Protein AF-A0A0K8W6S4-F1 (afdb_monomer)

InterPro domains:
  IPR005312 Domain of unknown function DUF1759 [PF03564] (1-95)

Nearest PDB structures (foldseek):
  7r24-assembly1_A  TM=4.259E-01  e=5.970E+00  Rattus norvegicus

Structure (mmCIF, N/CA/C/O backbone):
data_AF-A0A0K8W6S4-F1
#
_entry.id   AF-A0A0K8W6S4-F1
#
loop_
_atom_site.group_PDB
_atom_site.id
_atom_site.type_symbol
_atom_site.label_atom_id
_atom_site.label_alt_id
_atom_site.label_comp_id
_atom_site.label_asym_id
_atom_site.label_entity_id
_atom_site.label_seq_id
_atom_site.pdbx_PDB_ins_code
_atom_site.Cartn_x
_atom_site.Cartn_y
_atom_site.Cartn_z
_atom_site.occupancy
_atom_site.B_iso_or_equiv
_atom_site.auth_seq_id
_atom_site.auth_comp_id
_atom_site.auth_asym_id
_atom_site.auth_atom_id
_atom_site.pdbx_PDB_model_num
ATOM 1 N N . TRP A 1 1 ? -5.076 1.179 5.958 1.00 79.12 1 TRP A N 1
ATOM 2 C CA . TRP A 1 1 ? -4.553 1.576 4.635 1.00 79.12 1 TRP A CA 1
ATOM 3 C C . TRP A 1 1 ? -3.886 2.953 4.664 1.00 79.12 1 TRP A C 1
ATOM 5 O O . TRP A 1 1 ? -2.697 2.972 4.366 1.00 79.12 1 TRP A O 1
ATOM 15 N N . PRO A 1 2 ? -4.542 4.052 5.105 1.00 79.50 2 PRO A N 1
ATOM 16 C CA . PRO A 1 2 ? -3.945 5.397 5.079 1.00 79.50 2 PRO A CA 1
ATOM 17 C C . PRO A 1 2 ? -2.587 5.467 5.789 1.00 79.50 2 PRO A C 1
ATOM 19 O O . PRO A 1 2 ? -1.589 5.815 5.177 1.00 79.50 2 PRO A O 1
ATOM 22 N N . SER A 1 3 ? -2.501 4.955 7.022 1.00 80.88 3 SER A N 1
ATOM 23 C CA . SER A 1 3 ? -1.248 4.945 7.792 1.00 80.88 3 SER A CA 1
ATOM 24 C C . SER A 1 3 ? -0.120 4.142 7.132 1.00 80.88 3 SER A C 1
ATOM 26 O O . SER A 1 3 ? 1.040 4.526 7.220 1.00 80.88 3 SER A O 1
ATOM 28 N N . PHE A 1 4 ? -0.437 3.030 6.455 1.00 84.69 4 PHE A N 1
ATOM 29 C CA . PHE A 1 4 ? 0.564 2.252 5.716 1.00 84.69 4 PHE A CA 1
ATOM 30 C C . PHE A 1 4 ? 1.049 3.022 4.488 1.00 84.69 4 PHE A C 1
ATOM 32 O O . PHE A 1 4 ? 2.253 3.105 4.264 1.00 84.69 4 PHE A O 1
ATOM 39 N N . ARG A 1 5 ? 0.116 3.597 3.720 1.00 86.31 5 ARG A N 1
ATOM 40 C CA . ARG A 1 5 ? 0.410 4.399 2.531 1.00 86.31 5 ARG A CA 1
ATOM 41 C C . ARG A 1 5 ? 1.323 5.567 2.885 1.00 86.31 5 ARG A C 1
ATOM 43 O O . ARG A 1 5 ? 2.359 5.733 2.248 1.00 86.31 5 ARG A O 1
ATOM 50 N N . ASP A 1 6 ? 0.974 6.321 3.918 1.00 85.69 6 ASP A N 1
ATOM 51 C CA . ASP A 1 6 ? 1.706 7.521 4.317 1.00 85.69 6 ASP A CA 1
ATOM 52 C C . ASP A 1 6 ? 3.107 7.157 4.839 1.00 85.69 6 ASP A C 1
ATOM 54 O O . ASP A 1 6 ? 4.103 7.733 4.401 1.00 85.69 6 ASP A O 1
ATOM 58 N N . MET A 1 7 ? 3.215 6.115 5.675 1.00 88.19 7 MET A N 1
ATOM 59 C CA . MET A 1 7 ? 4.503 5.629 6.182 1.00 88.19 7 MET A CA 1
ATOM 60 C C . MET A 1 7 ? 5.402 5.091 5.060 1.00 88.19 7 MET A C 1
ATOM 62 O O . MET A 1 7 ? 6.593 5.393 5.005 1.00 88.19 7 MET A O 1
ATOM 66 N N . PHE A 1 8 ? 4.841 4.303 4.141 1.00 89.38 8 PHE A N 1
ATOM 67 C CA . PHE A 1 8 ? 5.593 3.742 3.021 1.00 89.38 8 PHE A CA 1
ATOM 68 C C . PHE A 1 8 ? 6.038 4.838 2.045 1.00 89.38 8 PHE A C 1
ATOM 70 O O . PHE A 1 8 ? 7.157 4.796 1.531 1.00 89.38 8 PHE A O 1
ATOM 77 N N . THR A 1 9 ? 5.199 5.857 1.844 1.00 87.50 9 THR A N 1
ATOM 78 C CA . THR A 1 9 ? 5.533 7.025 1.024 1.00 87.50 9 THR A CA 1
ATOM 79 C C . THR A 1 9 ? 6.708 7.793 1.623 1.00 87.50 9 THR A C 1
ATOM 81 O O . THR A 1 9 ? 7.689 8.054 0.928 1.00 87.50 9 THR A O 1
ATOM 84 N N . ALA A 1 10 ? 6.656 8.078 2.925 1.00 87.75 10 ALA A N 1
ATOM 85 C CA . ALA A 1 10 ? 7.714 8.794 3.627 1.00 87.75 10 ALA A CA 1
ATOM 86 C C . ALA A 1 10 ? 9.044 8.018 3.655 1.00 87.75 10 ALA A C 1
ATOM 88 O O . ALA A 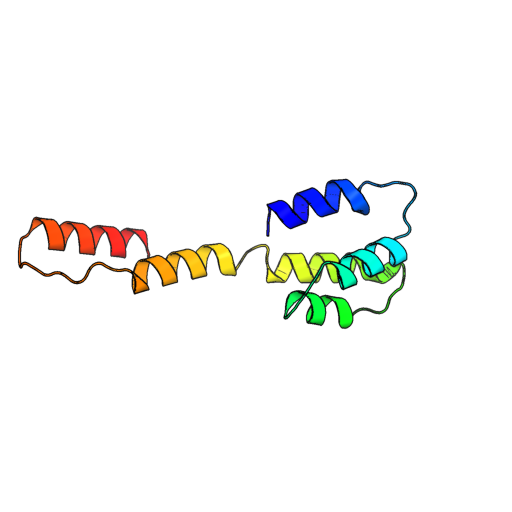1 10 ? 10.099 8.609 3.444 1.00 87.75 10 ALA A O 1
ATOM 89 N N . MET A 1 11 ? 9.004 6.700 3.889 1.00 86.31 11 MET A N 1
ATOM 90 C CA . MET A 1 11 ? 10.216 5.882 4.034 1.00 86.31 11 MET A CA 1
ATOM 91 C C . MET A 1 11 ? 10.846 5.442 2.711 1.00 86.31 11 MET A C 1
ATOM 93 O O . MET A 1 11 ? 12.068 5.352 2.630 1.00 86.31 11 MET A O 1
ATOM 97 N N . TYR A 1 12 ? 10.037 5.105 1.704 1.00 87.19 12 TYR A N 1
ATOM 98 C CA . TYR A 1 12 ? 10.519 4.437 0.491 1.00 87.19 12 TYR A CA 1
ATOM 99 C C . TYR A 1 12 ? 10.278 5.260 -0.773 1.00 87.19 12 TYR A C 1
ATOM 101 O O . TYR A 1 12 ? 11.172 5.338 -1.612 1.00 87.19 12 TYR A O 1
ATOM 109 N N . ILE A 1 13 ? 9.107 5.890 -0.931 1.00 84.50 13 ILE A N 1
ATOM 110 C CA . ILE A 1 13 ? 8.776 6.635 -2.164 1.00 84.50 13 ILE A CA 1
ATOM 111 C C . ILE A 1 13 ? 9.590 7.921 -2.258 1.00 84.50 13 ILE A C 1
ATOM 113 O O . ILE A 1 13 ? 10.242 8.141 -3.279 1.00 84.50 13 ILE A O 1
ATOM 117 N N . ASN A 1 14 ? 9.617 8.698 -1.175 1.00 86.62 14 ASN A N 1
ATOM 118 C CA . ASN A 1 14 ? 10.336 9.970 -1.087 1.00 86.62 14 ASN A CA 1
ATOM 119 C C . ASN A 1 14 ? 11.849 9.798 -0.891 1.00 86.62 14 ASN A C 1
ATOM 121 O O . ASN A 1 14 ? 12.577 10.784 -0.825 1.00 86.62 14 ASN A O 1
ATOM 125 N N . HIS A 1 15 ? 12.338 8.561 -0.781 1.00 86.25 15 HIS A N 1
ATOM 126 C CA . HIS A 1 15 ? 13.746 8.296 -0.540 1.00 86.25 15 HIS A CA 1
ATOM 127 C C . HIS A 1 15 ? 14.548 8.380 -1.855 1.00 86.25 15 HIS A C 1
ATOM 129 O O . HIS A 1 15 ? 14.395 7.513 -2.722 1.00 86.25 15 HIS A O 1
ATOM 135 N N . PRO A 1 16 ? 15.450 9.368 -2.016 1.00 78.88 16 PRO A N 1
ATOM 136 C CA . PRO A 1 16 ? 16.072 9.683 -3.307 1.00 78.88 16 PRO A CA 1
ATOM 137 C C . PRO A 1 16 ? 17.123 8.661 -3.76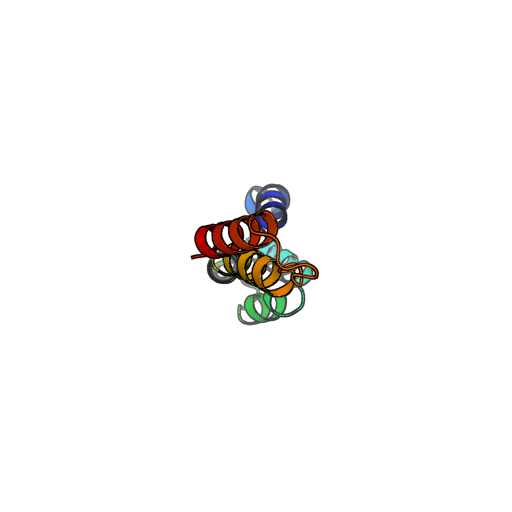3 1.00 78.88 16 PRO A C 1
ATOM 139 O O . PRO A 1 16 ? 17.490 8.638 -4.930 1.00 78.88 16 PRO A O 1
ATOM 142 N N . LYS A 1 17 ? 17.619 7.809 -2.854 1.00 85.44 17 LYS A N 1
ATOM 143 C CA . LYS A 1 17 ? 18.659 6.804 -3.151 1.00 85.44 17 LYS A CA 1
ATOM 144 C C . LYS A 1 17 ? 18.119 5.407 -3.487 1.00 85.44 17 LYS A C 1
ATOM 146 O O . LYS A 1 17 ? 18.918 4.507 -3.715 1.00 85.44 17 LYS A O 1
ATOM 151 N N . LEU A 1 18 ? 16.801 5.199 -3.439 1.00 84.62 18 LEU A N 1
ATOM 152 C CA . LEU A 1 18 ? 16.188 3.895 -3.716 1.00 84.62 18 LEU A CA 1
ATOM 153 C C . LEU A 1 18 ? 15.699 3.843 -5.164 1.00 84.62 18 LEU A C 1
ATOM 155 O O . LEU A 1 18 ? 14.935 4.715 -5.584 1.00 84.62 18 LEU A O 1
ATOM 159 N N . SER A 1 19 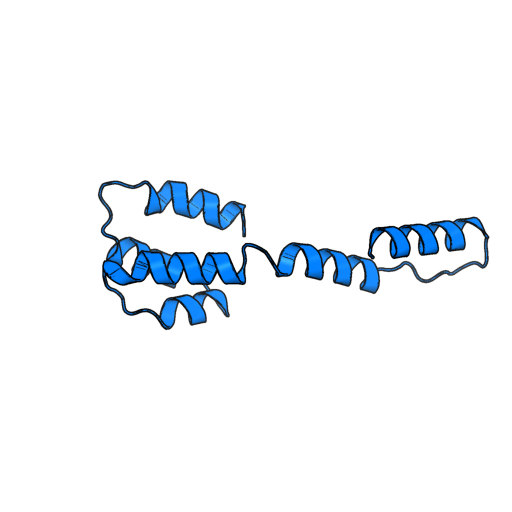? 16.089 2.801 -5.902 1.00 86.94 19 SER A N 1
ATOM 160 C CA . SER A 1 19 ? 15.523 2.543 -7.228 1.00 86.94 19 SER A CA 1
ATOM 161 C C . SER A 1 19 ? 14.068 2.086 -7.117 1.00 86.94 19 SER A C 1
ATOM 163 O O . SER A 1 19 ? 13.614 1.610 -6.071 1.00 86.94 19 SER A O 1
ATOM 165 N N . GLN A 1 20 ? 13.311 2.211 -8.200 1.00 86.62 20 GLN A N 1
ATOM 166 C CA . GLN A 1 20 ? 11.902 1.829 -8.213 1.00 86.62 20 GLN A CA 1
ATOM 167 C C . GLN A 1 20 ? 11.738 0.308 -8.012 1.00 86.62 20 GLN A C 1
ATOM 169 O O . GLN A 1 20 ? 10.860 -0.126 -7.269 1.00 86.62 20 GLN A O 1
ATOM 174 N N . ALA A 1 21 ? 12.654 -0.504 -8.541 1.00 86.94 21 ALA A N 1
ATOM 175 C CA . ALA A 1 21 ? 12.726 -1.945 -8.330 1.00 86.94 21 ALA A CA 1
ATOM 176 C C . ALA A 1 21 ? 13.002 -2.297 -6.859 1.00 86.94 21 ALA A C 1
ATOM 178 O O . ALA A 1 21 ? 12.385 -3.216 -6.318 1.00 86.94 21 ALA A O 1
ATOM 179 N N . GLN A 1 22 ? 13.869 -1.541 -6.171 1.00 88.19 22 GLN A N 1
ATOM 180 C CA . GLN A 1 22 ? 14.101 -1.713 -4.731 1.00 88.19 22 GLN A CA 1
ATOM 181 C C . GLN A 1 22 ? 12.853 -1.349 -3.918 1.00 88.19 22 GLN A C 1
ATOM 183 O O . GLN A 1 22 ? 12.474 -2.079 -2.998 1.00 88.19 22 GLN A O 1
ATOM 188 N N . LYS A 1 23 ? 12.158 -0.264 -4.282 1.00 90.12 23 LYS A N 1
ATOM 189 C CA . LYS A 1 23 ? 10.874 0.099 -3.661 1.00 90.12 23 LYS A CA 1
ATOM 190 C C . LYS A 1 23 ? 9.829 -0.996 -3.876 1.00 90.12 23 LYS A C 1
ATOM 192 O O . LYS A 1 23 ? 9.143 -1.363 -2.924 1.00 90.12 23 LYS A O 1
ATOM 197 N N . LEU A 1 24 ? 9.750 -1.578 -5.075 1.00 88.75 24 LEU A N 1
ATOM 198 C CA . LEU A 1 24 ? 8.839 -2.682 -5.390 1.00 88.75 24 LEU A CA 1
ATOM 199 C C . LEU A 1 24 ? 9.191 -3.961 -4.618 1.00 88.75 24 LEU A C 1
ATOM 201 O O . LEU A 1 24 ? 8.300 -4.644 -4.112 1.00 88.75 24 LEU A O 1
ATOM 205 N N . TYR A 1 25 ? 10.480 -4.256 -4.448 1.00 89.94 25 TYR A N 1
ATOM 206 C CA . TYR A 1 25 ? 10.942 -5.358 -3.606 1.00 89.94 25 TYR A CA 1
ATOM 207 C C . TYR A 1 25 ? 10.470 -5.193 -2.154 1.00 89.94 25 TYR A C 1
ATOM 209 O O . TYR A 1 25 ? 9.862 -6.105 -1.581 1.00 89.94 25 TYR A O 1
ATOM 217 N N . HIS A 1 26 ? 10.678 -4.008 -1.572 1.00 89.88 26 HIS A N 1
ATOM 218 C CA . HIS A 1 26 ? 10.204 -3.705 -0.223 1.00 89.88 26 HIS A CA 1
ATOM 219 C C . HIS A 1 26 ? 8.678 -3.741 -0.128 1.00 89.88 26 HIS A C 1
ATOM 221 O O . HIS A 1 26 ? 8.143 -4.304 0.829 1.00 89.88 26 HIS A O 1
ATOM 227 N N . LEU A 1 27 ? 7.975 -3.220 -1.1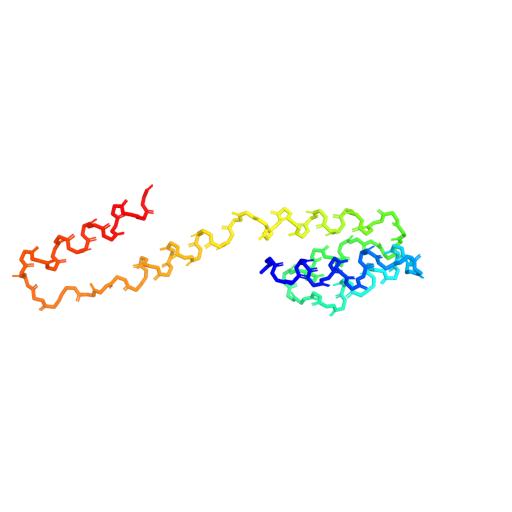34 1.00 88.50 27 LEU A N 1
ATOM 228 C CA . LEU A 1 27 ? 6.519 -3.259 -1.218 1.00 88.50 27 LEU A CA 1
ATOM 229 C C . LEU A 1 27 ? 6.004 -4.703 -1.193 1.00 88.50 27 LEU A C 1
ATOM 231 O O . LEU A 1 27 ? 5.098 -5.022 -0.425 1.00 88.50 27 LEU A O 1
ATOM 235 N N . ARG A 1 28 ? 6.629 -5.607 -1.956 1.00 88.94 28 ARG A N 1
ATOM 236 C CA . ARG A 1 28 ? 6.262 -7.030 -2.022 1.00 88.94 28 ARG A CA 1
ATOM 237 C C . ARG A 1 28 ? 6.486 -7.763 -0.705 1.00 88.94 28 ARG A C 1
ATOM 239 O O . ARG A 1 28 ? 5.716 -8.652 -0.364 1.00 88.94 28 ARG A O 1
ATOM 246 N N . TYR A 1 29 ? 7.534 -7.406 0.035 1.00 88.25 29 TYR A N 1
ATOM 247 C CA . TYR A 1 29 ? 7.838 -8.035 1.321 1.00 88.25 29 TYR A CA 1
ATOM 248 C C . TYR A 1 29 ? 6.961 -7.501 2.463 1.00 88.25 29 TYR A C 1
ATOM 250 O O . TYR A 1 29 ? 6.594 -8.233 3.383 1.00 88.25 29 TYR A O 1
ATOM 258 N N . LYS A 1 30 ? 6.614 -6.210 2.412 1.00 88.31 30 LYS A N 1
ATOM 259 C CA . LYS A 1 30 ? 5.772 -5.549 3.418 1.00 88.31 30 LYS A CA 1
ATOM 260 C C . LYS A 1 30 ? 4.277 -5.807 3.205 1.00 88.31 30 LYS A C 1
ATOM 262 O O . LYS A 1 30 ? 3.503 -5.620 4.141 1.00 88.31 30 LYS A O 1
ATOM 267 N N . THR A 1 31 ? 3.869 -6.265 2.022 1.00 85.81 31 THR A N 1
ATOM 268 C CA . THR A 1 31 ? 2.482 -6.637 1.713 1.00 85.81 31 THR A CA 1
ATOM 269 C C . THR A 1 31 ? 2.266 -8.143 1.882 1.00 85.81 31 THR A C 1
ATOM 271 O O . THR A 1 31 ? 3.052 -8.969 1.426 1.00 85.81 31 THR A O 1
ATOM 274 N N . LYS A 1 32 ? 1.188 -8.526 2.575 1.00 83.69 32 LYS A N 1
ATOM 275 C CA . LYS A 1 32 ? 0.822 -9.929 2.836 1.00 83.69 32 LYS A CA 1
ATOM 276 C C . LYS A 1 32 ? -0.614 -10.212 2.394 1.00 83.69 32 LYS A C 1
ATOM 278 O O . LYS A 1 32 ? -1.401 -9.289 2.183 1.00 83.69 32 LYS A O 1
ATOM 283 N N . GLY A 1 33 ? -0.947 -11.494 2.246 1.00 85.00 33 GLY A N 1
ATOM 284 C CA . GLY A 1 33 ? -2.277 -11.936 1.821 1.00 85.00 33 GLY A CA 1
ATOM 285 C C . GLY A 1 33 ? -2.656 -11.372 0.449 1.00 85.00 33 GLY A C 1
ATOM 286 O O . GLY A 1 33 ? -1.840 -11.370 -0.469 1.00 85.00 33 GLY A O 1
ATOM 287 N N . GLN A 1 34 ? -3.878 -10.850 0.333 1.00 79.69 34 GLN A N 1
ATOM 288 C CA . GLN A 1 34 ? -4.434 -10.296 -0.910 1.00 79.69 34 GLN A CA 1
ATOM 289 C C . GLN A 1 34 ? -3.590 -9.148 -1.493 1.00 79.69 34 GLN A C 1
ATOM 291 O O . GLN A 1 34 ? -3.367 -9.103 -2.699 1.00 79.69 34 GLN A O 1
ATOM 296 N N . ALA A 1 35 ? -3.042 -8.270 -0.646 1.00 83.06 35 ALA A N 1
ATOM 297 C CA . ALA A 1 35 ? -2.154 -7.191 -1.086 1.00 83.06 35 ALA A CA 1
ATOM 298 C C . ALA A 1 35 ? -0.858 -7.738 -1.707 1.00 83.06 35 ALA A C 1
ATOM 300 O O . ALA A 1 35 ? -0.408 -7.254 -2.740 1.00 83.06 35 ALA A O 1
ATOM 301 N N . GLY A 1 36 ? -0.283 -8.785 -1.109 1.00 86.56 36 GLY A N 1
ATOM 302 C CA . GLY A 1 36 ? 0.923 -9.428 -1.631 1.00 86.56 36 GLY A CA 1
ATOM 303 C C . GLY A 1 36 ? 0.683 -10.162 -2.953 1.00 86.56 36 GLY A C 1
ATOM 304 O O . GLY A 1 36 ? 1.583 -10.209 -3.785 1.00 86.56 36 GLY A O 1
ATOM 305 N N . VAL A 1 37 ? -0.519 -10.709 -3.173 1.00 86.88 37 VAL A N 1
ATOM 306 C CA . VAL A 1 37 ? -0.896 -11.319 -4.461 1.00 86.88 37 VAL A CA 1
ATOM 307 C C . VAL A 1 37 ? -0.906 -10.269 -5.569 1.00 86.88 37 VAL A C 1
ATOM 309 O O . VAL A 1 37 ? -0.309 -10.512 -6.611 1.00 86.88 37 VAL A O 1
ATOM 312 N N . ILE A 1 38 ? -1.487 -9.091 -5.317 1.00 86.12 38 ILE A N 1
ATOM 313 C CA . ILE A 1 38 ? -1.500 -7.968 -6.269 1.00 86.12 38 ILE A CA 1
ATOM 314 C C . ILE A 1 38 ? -0.069 -7.565 -6.629 1.00 86.12 38 ILE A C 1
ATOM 316 O O . ILE A 1 38 ? 0.287 -7.534 -7.798 1.00 86.12 38 ILE A O 1
ATOM 320 N N . VAL A 1 39 ? 0.793 -7.341 -5.633 1.00 87.69 39 VAL A N 1
ATOM 321 C CA . VAL A 1 39 ? 2.178 -6.909 -5.888 1.00 87.69 39 VAL A CA 1
ATOM 322 C C . VAL A 1 39 ? 3.006 -7.989 -6.596 1.00 87.69 39 VAL A C 1
ATOM 324 O O . VAL A 1 39 ? 3.889 -7.666 -7.383 1.00 87.69 39 VAL A O 1
ATOM 327 N N . LYS A 1 40 ? 2.726 -9.277 -6.363 1.00 87.81 40 LYS A N 1
ATOM 328 C CA . LYS A 1 40 ? 3.414 -10.394 -7.035 1.00 87.81 40 LYS A CA 1
ATOM 329 C C . LYS A 1 40 ? 3.068 -10.542 -8.519 1.00 87.81 40 LYS A C 1
ATOM 331 O O . LYS A 1 40 ? 3.832 -11.201 -9.215 1.00 87.81 40 LYS A O 1
ATOM 336 N N . GLN A 1 41 ? 1.960 -9.967 -8.991 1.00 87.75 41 GLN A N 1
ATOM 337 C CA . GLN A 1 41 ? 1.606 -9.971 -10.419 1.00 87.75 41 GLN A CA 1
ATOM 338 C C . GLN A 1 41 ? 2.551 -9.094 -11.247 1.00 87.75 41 GLN A C 1
ATOM 340 O O . GLN A 1 41 ? 2.697 -9.299 -12.448 1.00 87.75 41 GLN A O 1
ATOM 345 N N . PHE A 1 42 ? 3.220 -8.143 -10.598 1.00 86.81 42 PHE A N 1
ATOM 346 C CA . PHE A 1 42 ? 4.154 -7.230 -11.230 1.00 86.81 42 PHE A CA 1
ATOM 347 C C . PHE A 1 42 ? 5.588 -7.763 -11.125 1.00 86.81 42 PHE A C 1
ATOM 349 O O . PHE A 1 42 ? 6.047 -8.174 -10.054 1.00 86.81 42 PHE A O 1
ATOM 356 N N . ALA A 1 43 ? 6.321 -7.748 -12.240 1.00 86.44 43 ALA A N 1
ATOM 357 C CA . ALA A 1 43 ? 7.731 -8.129 -12.248 1.00 86.44 43 ALA A CA 1
ATOM 358 C C . ALA A 1 43 ? 8.575 -7.089 -11.493 1.00 86.44 43 ALA A C 1
ATOM 360 O O . ALA A 1 43 ? 8.281 -5.897 -11.558 1.00 86.44 43 ALA A O 1
ATOM 361 N N . LEU A 1 44 ? 9.633 -7.534 -10.805 1.00 83.00 44 LEU A N 1
ATOM 362 C CA . LEU A 1 44 ? 10.562 -6.680 -10.053 1.00 83.00 44 LEU A CA 1
ATOM 363 C C . LEU A 1 44 ? 11.452 -5.855 -10.997 1.00 83.00 44 LEU A C 1
ATOM 365 O O . LEU A 1 44 ? 12.633 -6.147 -11.155 1.00 83.00 44 LEU A O 1
ATOM 369 N N . ASN A 1 45 ? 10.878 -4.843 -11.636 1.00 83.25 45 ASN A N 1
ATOM 370 C CA . ASN A 1 45 ? 11.583 -3.883 -12.477 1.00 83.25 45 ASN A CA 1
ATOM 371 C C . ASN A 1 45 ? 11.235 -2.444 -12.051 1.00 83.25 45 ASN A C 1
ATOM 373 O O . ASN A 1 45 ? 10.332 -2.224 -11.237 1.00 83.25 45 ASN A O 1
ATOM 377 N N . ASP A 1 46 ? 11.985 -1.469 -12.566 1.00 81.56 46 ASP A N 1
ATOM 378 C CA . ASP A 1 46 ? 11.808 -0.067 -12.180 1.00 81.56 46 ASP A CA 1
ATOM 379 C C . ASP A 1 46 ? 10.488 0.536 -12.700 1.00 81.56 46 ASP A C 1
ATOM 381 O O . ASP A 1 46 ? 9.902 1.414 -12.066 1.00 81.56 46 ASP A O 1
ATOM 385 N N . GLU A 1 47 ? 9.970 0.030 -13.817 1.00 84.31 47 GLU A N 1
ATOM 386 C CA . GLU A 1 47 ? 8.739 0.524 -14.445 1.00 84.31 47 GLU A CA 1
ATOM 387 C C . GLU A 1 47 ? 7.479 0.092 -13.679 1.00 84.31 47 GLU A C 1
ATOM 389 O O . GLU A 1 47 ? 6.494 0.828 -13.593 1.00 84.31 47 GLU A O 1
ATOM 394 N N . ASN A 1 48 ? 7.523 -1.083 -13.051 1.00 87.62 48 ASN A N 1
ATOM 395 C CA . ASN A 1 48 ? 6.362 -1.725 -12.450 1.00 87.62 48 ASN A CA 1
ATOM 396 C C . ASN A 1 48 ? 6.010 -1.240 -11.049 1.00 87.62 48 ASN A C 1
ATOM 398 O O . ASN A 1 48 ? 4.921 -1.552 -10.562 1.00 87.62 48 ASN A O 1
ATOM 402 N N . PHE A 1 49 ? 6.885 -0.478 -10.389 1.00 89.12 49 PHE A N 1
ATOM 403 C CA . PHE A 1 49 ? 6.578 0.053 -9.061 1.00 89.12 49 PHE A CA 1
ATOM 404 C C . PHE A 1 49 ? 5.307 0.903 -9.075 1.00 89.12 49 PHE A C 1
ATOM 406 O O . PHE A 1 49 ? 4.423 0.699 -8.243 1.00 89.12 49 PHE A O 1
ATOM 413 N N . ASN A 1 50 ? 5.203 1.821 -10.039 1.00 87.38 50 ASN A N 1
ATOM 414 C CA . ASN A 1 50 ? 4.064 2.726 -10.141 1.00 87.38 50 ASN A CA 1
ATOM 415 C C . ASN A 1 50 ? 2.770 1.939 -10.381 1.00 87.38 50 ASN A C 1
ATOM 417 O O . ASN A 1 50 ? 1.800 2.144 -9.660 1.00 87.38 50 ASN A O 1
ATOM 421 N N . TYR A 1 51 ? 2.779 0.970 -11.301 1.00 89.50 51 TYR A N 1
ATOM 422 C CA . TYR A 1 51 ? 1.611 0.125 -11.570 1.00 89.50 51 TYR A CA 1
ATOM 423 C C . TYR A 1 51 ? 1.186 -0.706 -10.351 1.00 89.50 51 TYR A C 1
ATOM 425 O O . TYR A 1 51 ? 0.001 -0.760 -10.022 1.00 89.50 51 TYR A O 1
ATOM 433 N N . ALA A 1 52 ? 2.141 -1.299 -9.628 1.00 89.50 52 ALA A N 1
ATOM 434 C CA . ALA A 1 52 ? 1.852 -2.050 -8.407 1.00 89.50 52 ALA A CA 1
ATOM 435 C C . ALA A 1 52 ? 1.296 -1.156 -7.286 1.00 89.50 52 ALA A C 1
ATOM 437 O O . ALA A 1 52 ? 0.405 -1.569 -6.537 1.00 89.50 52 ALA A O 1
ATOM 438 N N . TRP A 1 53 ? 1.810 0.070 -7.166 1.00 89.25 53 TRP A N 1
ATOM 439 C CA . TRP A 1 53 ? 1.357 1.048 -6.181 1.00 89.25 53 TRP A CA 1
ATOM 440 C C . TRP A 1 53 ? -0.049 1.573 -6.491 1.00 89.25 53 TRP A C 1
ATOM 442 O O . TRP A 1 53 ? -0.891 1.620 -5.593 1.00 89.25 53 TRP A O 1
ATOM 452 N N . GLU A 1 54 ? -0.338 1.888 -7.756 1.00 88.06 54 GLU A N 1
ATOM 453 C CA . GLU A 1 54 ? -1.684 2.254 -8.212 1.00 88.06 54 GLU A CA 1
ATOM 454 C C . GLU A 1 54 ? -2.682 1.109 -8.015 1.00 88.06 54 GLU A C 1
ATOM 456 O O . GLU A 1 54 ? -3.778 1.341 -7.519 1.00 88.06 54 GLU A O 1
ATOM 461 N N . ALA A 1 55 ? -2.309 -0.141 -8.309 1.00 87.00 55 ALA A N 1
ATOM 462 C CA . ALA A 1 55 ? -3.187 -1.294 -8.094 1.00 87.00 55 ALA A CA 1
ATOM 463 C C . ALA A 1 55 ? -3.541 -1.495 -6.607 1.00 87.00 55 ALA A C 1
ATOM 465 O O . ALA A 1 55 ? -4.679 -1.826 -6.262 1.00 87.00 55 ALA A O 1
ATOM 466 N N . LEU A 1 56 ? -2.582 -1.262 -5.705 1.00 86.75 56 LEU A N 1
ATOM 467 C CA . LEU A 1 56 ? -2.837 -1.268 -4.264 1.00 86.75 56 LEU A CA 1
ATOM 468 C C . LEU A 1 56 ? -3.755 -0.118 -3.841 1.00 86.75 56 LEU A C 1
ATOM 470 O O . LEU A 1 56 ? -4.699 -0.354 -3.086 1.00 86.75 56 LEU A O 1
ATOM 474 N N . LYS A 1 57 ? -3.508 1.098 -4.340 1.00 85.25 57 LY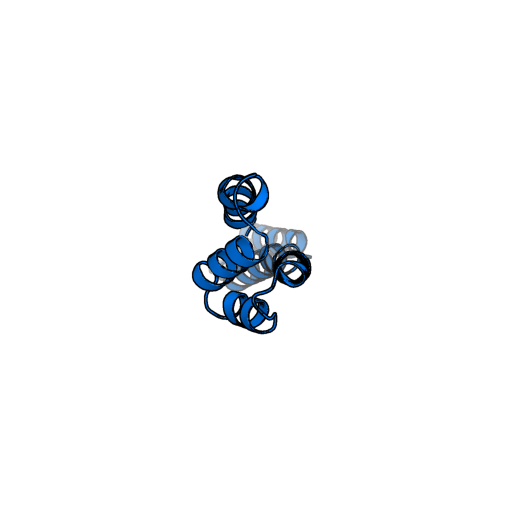S A N 1
ATOM 475 C CA . LYS A 1 57 ? -4.386 2.253 -4.121 1.00 85.25 57 LYS A CA 1
ATOM 476 C C . LYS A 1 57 ? -5.801 1.962 -4.608 1.00 85.25 57 LYS A C 1
ATOM 478 O O . LYS A 1 57 ? -6.718 1.970 -3.800 1.00 85.25 57 LYS A O 1
ATOM 483 N N . ALA A 1 58 ? -5.988 1.542 -5.852 1.00 83.38 58 ALA A N 1
ATOM 484 C CA . ALA A 1 58 ? -7.299 1.185 -6.391 1.00 83.38 58 ALA A CA 1
ATOM 485 C C . ALA A 1 58 ? -8.040 0.150 -5.524 1.00 83.38 58 ALA A C 1
ATOM 487 O O . ALA A 1 58 ? -9.238 0.279 -5.283 1.00 83.38 58 ALA A O 1
ATOM 488 N N . ARG A 1 59 ? -7.331 -0.854 -4.984 1.00 81.38 59 ARG A N 1
ATOM 489 C CA . ARG A 1 59 ? -7.955 -1.902 -4.163 1.00 81.38 59 ARG A CA 1
ATOM 490 C C . ARG A 1 59 ? -8.286 -1.476 -2.730 1.00 81.38 59 ARG A C 1
ATOM 492 O O . ARG A 1 59 ? -9.215 -2.030 -2.138 1.00 81.38 59 ARG A O 1
ATOM 499 N N . TYR A 1 60 ? -7.501 -0.581 -2.135 1.00 78.69 60 TYR A N 1
ATOM 500 C CA . TYR A 1 60 ? -7.564 -0.284 -0.697 1.00 78.69 60 TYR A CA 1
ATOM 501 C C . TYR A 1 60 ? -7.910 1.171 -0.357 1.00 78.69 60 TYR A C 1
ATOM 503 O O . TYR A 1 60 ? -8.260 1.445 0.791 1.00 78.69 60 TYR A O 1
ATOM 511 N N . GLU A 1 61 ? -7.842 2.086 -1.319 1.00 74.94 61 GLU A N 1
ATOM 512 C CA . GLU A 1 61 ? -8.054 3.523 -1.132 1.00 74.94 61 GLU A CA 1
ATOM 513 C C . GLU A 1 61 ? -9.532 3.929 -1.167 1.00 74.94 61 GLU A C 1
ATOM 515 O O . GLU A 1 61 ? -9.824 5.046 -0.765 1.00 74.94 61 GLU A O 1
ATOM 520 N N . ASN A 1 62 ? -10.473 3.040 -1.530 1.00 62.69 62 ASN A N 1
ATOM 521 C CA . ASN A 1 62 ? -11.886 3.446 -1.605 1.00 62.69 62 ASN A CA 1
ATOM 522 C C . ASN A 1 62 ? -12.970 2.451 -1.152 1.00 62.69 62 ASN A C 1
ATOM 524 O O . ASN A 1 62 ? -14.048 2.891 -0.780 1.00 62.69 62 ASN A O 1
ATOM 528 N N . GLU A 1 63 ? -12.747 1.135 -1.114 1.00 54.66 63 GLU A N 1
ATOM 529 C CA . GLU A 1 63 ? -13.907 0.220 -1.026 1.00 54.66 63 GLU A CA 1
ATOM 530 C C . GLU A 1 63 ? -14.175 -0.377 0.364 1.00 54.66 63 GLU A C 1
ATOM 532 O O . GLU A 1 63 ? -15.318 -0.592 0.753 1.00 54.66 63 GLU A O 1
ATOM 537 N N . ARG A 1 64 ? -13.135 -0.661 1.155 1.00 53.72 64 ARG A N 1
ATOM 538 C CA . ARG A 1 64 ? -13.308 -1.487 2.365 1.00 53.72 64 ARG A CA 1
ATOM 539 C C . ARG A 1 64 ? -13.591 -0.712 3.641 1.00 53.72 64 ARG A C 1
ATOM 541 O O . ARG A 1 64 ? -14.245 -1.250 4.5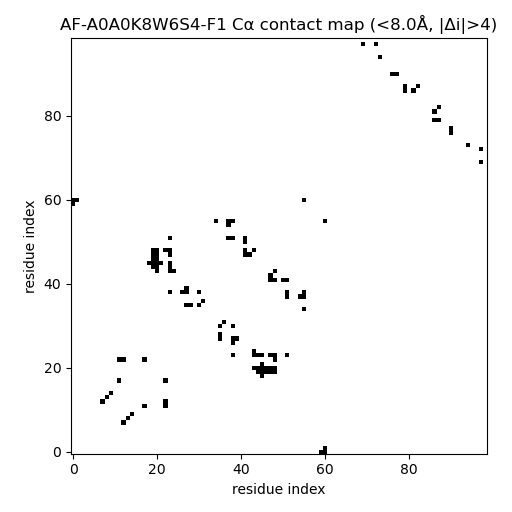13 1.00 53.72 64 ARG A O 1
ATOM 548 N N . ILE A 1 65 ? -13.122 0.525 3.782 1.00 56.66 65 ILE A N 1
ATOM 549 C CA . ILE A 1 65 ? -13.288 1.265 5.049 1.00 56.66 65 ILE A CA 1
ATOM 550 C C . ILE A 1 65 ? -14.743 1.704 5.249 1.00 56.66 65 ILE A C 1
ATOM 552 O O . ILE A 1 65 ? -15.231 1.690 6.376 1.00 56.66 65 ILE A O 1
ATOM 556 N N . LEU A 1 66 ? -15.430 2.063 4.164 1.00 55.16 66 LEU A N 1
ATOM 557 C CA . LEU A 1 66 ? -16.853 2.391 4.186 1.00 55.16 66 LEU A CA 1
ATOM 558 C C . LEU A 1 66 ? -17.694 1.132 4.401 1.00 55.16 66 LEU A C 1
ATOM 560 O O . LEU A 1 66 ? -18.442 1.066 5.369 1.00 55.16 66 LEU A O 1
ATOM 564 N N . VAL A 1 67 ? -17.496 0.102 3.574 1.00 59.22 67 VAL A N 1
ATOM 565 C CA . VAL A 1 67 ? -18.301 -1.126 3.640 1.00 59.22 67 VAL A CA 1
ATOM 566 C C . VAL A 1 67 ? -18.078 -1.895 4.942 1.00 59.22 67 VAL A C 1
ATOM 568 O O . VAL A 1 67 ? -19.045 -2.343 5.539 1.00 59.22 67 VAL A O 1
ATOM 571 N N . ASP A 1 68 ? -16.847 -2.020 5.439 1.00 58.31 68 ASP A N 1
ATOM 572 C CA . ASP A 1 68 ? -16.562 -2.779 6.666 1.00 58.31 68 ASP A CA 1
ATOM 573 C C . ASP A 1 68 ? -17.088 -2.064 7.918 1.00 58.31 68 ASP A C 1
ATOM 575 O O . ASP A 1 68 ? -17.631 -2.712 8.812 1.00 58.31 68 ASP A O 1
ATOM 579 N N . LYS A 1 69 ? -17.045 -0.721 7.961 1.00 60.69 69 LYS A N 1
ATOM 580 C CA . LYS A 1 69 ? -17.767 0.047 8.989 1.00 60.69 69 LYS A CA 1
ATOM 581 C C . LYS A 1 69 ? -19.271 -0.183 8.888 1.00 60.69 69 LYS A C 1
ATOM 583 O O . LYS A 1 69 ? -19.892 -0.454 9.910 1.00 60.69 69 LYS A O 1
ATOM 588 N N . GLN A 1 70 ? -19.840 -0.107 7.685 1.00 59.72 70 GLN A N 1
ATOM 589 C CA . GLN A 1 70 ? -21.276 -0.287 7.471 1.00 59.72 70 GLN A CA 1
ATOM 590 C C . GLN A 1 70 ? -21.742 -1.679 7.897 1.00 59.72 70 GLN A C 1
ATOM 592 O O . GLN A 1 70 ? -22.691 -1.816 8.664 1.00 59.72 70 GLN A O 1
ATOM 597 N N . VAL A 1 71 ? -21.028 -2.713 7.455 1.00 61.84 71 VAL A N 1
ATOM 598 C CA . VAL A 1 71 ? -21.315 -4.115 7.763 1.00 61.84 71 VAL A CA 1
ATOM 599 C C . VAL A 1 71 ? -21.106 -4.393 9.249 1.00 61.84 71 VAL A C 1
ATOM 601 O O . VAL A 1 71 ? -21.939 -5.059 9.850 1.00 61.84 71 VAL A O 1
ATOM 604 N N . THR A 1 72 ? -20.070 -3.834 9.880 1.00 61.22 72 THR A N 1
ATOM 605 C CA . THR A 1 72 ? -19.855 -3.983 11.328 1.00 61.22 72 THR A CA 1
ATOM 606 C C . THR A 1 72 ? -20.956 -3.304 12.142 1.00 61.22 72 THR A C 1
ATOM 608 O O . THR A 1 72 ? -21.384 -3.861 13.150 1.00 61.22 72 THR A O 1
ATOM 611 N N . ILE A 1 73 ? -21.443 -2.131 11.723 1.00 64.94 73 ILE A N 1
ATOM 612 C CA . ILE A 1 73 ? -22.565 -1.447 12.386 1.00 64.94 73 ILE A CA 1
ATOM 613 C C . ILE A 1 73 ? -23.857 -2.255 12.218 1.00 64.94 73 ILE A C 1
ATOM 615 O O . ILE A 1 73 ? -24.566 -2.457 13.199 1.00 64.94 73 ILE A O 1
ATOM 619 N N . LEU A 1 74 ? -24.129 -2.778 11.016 1.00 61.81 74 LEU A N 1
ATOM 620 C CA . LEU A 1 74 ? -25.295 -3.625 10.740 1.00 61.81 74 LEU A CA 1
ATOM 621 C C . LEU A 1 74 ? -25.248 -4.962 11.500 1.00 61.81 74 LEU A C 1
ATOM 623 O O . LEU A 1 74 ? -26.264 -5.409 12.024 1.00 61.81 74 LEU A O 1
ATOM 627 N N . MET A 1 75 ? -24.077 -5.598 11.595 1.00 61.94 75 MET A N 1
ATOM 628 C CA . MET A 1 75 ? -23.904 -6.869 12.310 1.00 61.94 75 MET A CA 1
ATOM 629 C C . MET A 1 75 ? -23.893 -6.707 13.836 1.00 61.94 75 MET A C 1
ATOM 631 O O . MET A 1 75 ? -24.284 -7.636 14.538 1.00 61.94 75 MET A O 1
ATOM 635 N N . ASN A 1 76 ? -23.491 -5.539 14.349 1.00 63.09 76 ASN A N 1
ATOM 636 C CA . ASN A 1 76 ? -23.552 -5.197 15.775 1.00 63.09 76 ASN A CA 1
ATOM 637 C C . ASN A 1 76 ? -24.796 -4.378 16.145 1.00 63.09 76 ASN A C 1
ATOM 639 O O . ASN A 1 76 ? -24.803 -3.732 17.196 1.00 63.09 76 ASN A O 1
ATOM 643 N N . LEU A 1 77 ? -25.849 -4.395 15.318 1.00 59.53 77 LEU A N 1
ATOM 644 C CA . L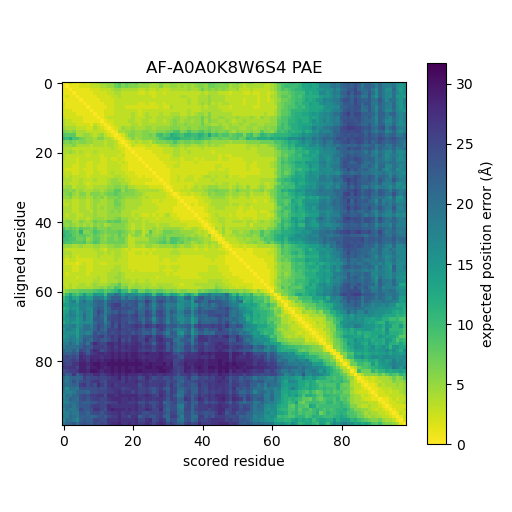EU A 1 77 ? -27.120 -3.796 15.707 1.00 59.53 77 LEU A CA 1
ATOM 645 C C . LEU A 1 77 ? -27.573 -4.431 17.033 1.00 59.53 77 LEU A C 1
ATOM 647 O O . LEU A 1 77 ? -27.708 -5.658 17.112 1.00 59.53 77 LEU A O 1
ATOM 651 N N . PRO A 1 78 ? -27.771 -3.629 18.095 1.00 56.97 78 PRO A N 1
ATOM 652 C CA . PRO A 1 78 ? -28.186 -4.160 19.380 1.00 56.97 78 PRO A CA 1
ATOM 653 C C . PRO A 1 78 ? -29.535 -4.859 19.202 1.00 56.97 78 PRO A C 1
ATOM 655 O O . PRO A 1 78 ? -30.492 -4.266 18.703 1.00 56.97 78 PRO A O 1
ATOM 658 N N . LYS A 1 79 ? -29.613 -6.140 19.587 1.00 54.53 79 LYS A N 1
ATOM 659 C CA . LYS A 1 79 ? -30.891 -6.858 19.653 1.00 54.53 79 LYS A CA 1
ATOM 660 C C . LYS A 1 79 ? -31.794 -6.101 20.622 1.00 54.53 79 LYS A C 1
ATOM 662 O O . LYS A 1 79 ? -31.452 -5.999 21.797 1.00 54.53 79 LYS A O 1
ATOM 667 N N . ILE A 1 80 ? -32.920 -5.593 20.124 1.00 49.38 80 ILE A N 1
ATOM 668 C CA . ILE A 1 80 ? -33.967 -4.976 20.944 1.00 49.38 80 ILE A CA 1
ATOM 669 C C . ILE A 1 80 ? -34.403 -6.025 21.970 1.00 49.38 80 ILE A C 1
ATOM 671 O O . ILE A 1 80 ? -34.931 -7.073 21.597 1.00 49.38 80 ILE A O 1
ATOM 675 N N . GLN A 1 81 ? -34.107 -5.786 23.248 1.00 52.50 81 GLN A N 1
ATOM 676 C CA . GLN A 1 81 ? -34.506 -6.675 24.345 1.00 52.50 81 GLN A CA 1
ATOM 677 C C . GLN A 1 81 ? -35.761 -6.164 25.066 1.00 52.50 81 GLN A C 1
ATOM 679 O O . GLN A 1 81 ? -36.386 -6.940 25.788 1.00 52.50 81 GLN A O 1
ATOM 684 N N . LYS A 1 82 ? -36.167 -4.901 24.860 1.00 49.97 82 LYS A N 1
ATOM 685 C CA . LYS A 1 82 ? -37.425 -4.351 25.380 1.00 49.97 82 LYS A CA 1
ATOM 686 C C . LYS A 1 82 ? -38.131 -3.494 24.332 1.00 49.97 82 LYS A C 1
ATOM 688 O O . LYS A 1 82 ? -37.566 -2.536 23.819 1.00 49.97 82 LYS A O 1
ATOM 693 N N . GLU A 1 83 ? -39.400 -3.793 24.065 1.00 50.38 83 GLU A N 1
ATOM 694 C CA . GLU A 1 83 ? -40.286 -2.966 23.235 1.00 50.38 83 GLU A CA 1
ATOM 695 C C . GLU A 1 83 ? -40.553 -1.610 23.911 1.00 50.38 83 GLU A C 1
ATOM 697 O O . GLU A 1 83 ? -41.557 -1.399 24.585 1.00 50.38 83 GLU A O 1
ATOM 702 N N . THR A 1 84 ? -39.617 -0.679 23.758 1.00 58.84 84 THR A N 1
ATOM 703 C CA . THR A 1 84 ? -39.718 0.695 24.258 1.00 58.84 84 THR A CA 1
ATOM 704 C C . THR A 1 84 ? -39.440 1.638 23.093 1.00 58.84 84 THR A C 1
ATOM 706 O O . THR A 1 84 ? -38.481 1.422 22.349 1.00 58.84 84 THR A O 1
ATOM 709 N N . SER A 1 85 ? -40.249 2.692 22.917 1.00 60.62 85 SER A N 1
ATOM 710 C CA . SER A 1 85 ? -40.148 3.602 21.758 1.00 60.62 85 SER A CA 1
ATOM 711 C C . SER A 1 85 ? -38.749 4.202 21.564 1.00 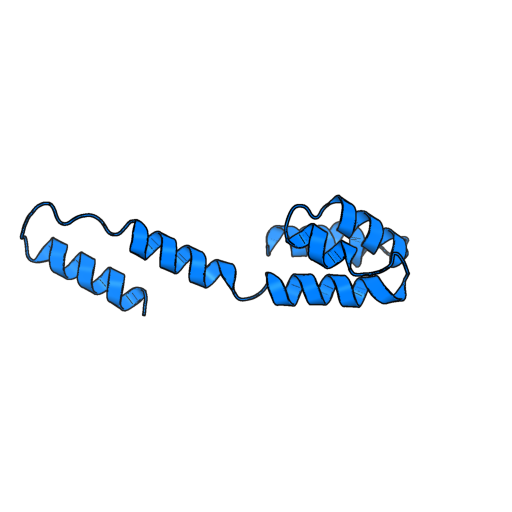60.62 85 SER A C 1
ATOM 713 O O . SER A 1 85 ? -38.337 4.457 20.436 1.00 60.62 85 SER A O 1
ATOM 715 N N . GLU A 1 86 ? -37.983 4.378 22.639 1.00 63.44 86 GLU A N 1
ATOM 716 C CA . GLU A 1 86 ? -36.619 4.919 22.596 1.00 63.44 86 GLU A CA 1
ATOM 717 C C . GLU A 1 86 ? -35.601 3.967 21.943 1.00 63.44 86 GLU A C 1
ATOM 719 O O . GLU A 1 86 ? -34.720 4.426 21.212 1.00 63.44 86 GLU A O 1
ATOM 724 N N . GLU A 1 87 ? -35.724 2.648 22.143 1.00 60.19 87 GLU A N 1
ATOM 725 C CA . GLU A 1 87 ? -34.851 1.660 21.489 1.00 60.19 87 GLU A CA 1
ATOM 726 C C . GLU A 1 87 ? -35.179 1.532 19.998 1.00 60.19 87 GLU A C 1
ATOM 728 O O . GLU A 1 87 ? -34.271 1.411 19.175 1.00 60.19 87 GLU A O 1
ATOM 733 N N . PHE A 1 88 ? -36.458 1.655 19.631 1.00 63.31 88 PHE A N 1
ATOM 734 C CA . PHE A 1 88 ? -36.889 1.629 18.233 1.00 63.31 88 PHE A CA 1
ATOM 735 C C . PHE A 1 88 ? -36.404 2.863 17.458 1.00 63.31 88 PHE A C 1
ATOM 737 O O . PHE A 1 88 ? -35.883 2.734 16.351 1.00 63.31 88 PHE A O 1
ATOM 744 N N . ILE A 1 89 ? -36.481 4.055 18.064 1.00 65.75 89 ILE A N 1
ATOM 745 C CA . ILE A 1 89 ? -35.953 5.300 17.478 1.00 65.75 89 ILE A CA 1
ATOM 746 C C . ILE A 1 89 ? -34.422 5.234 17.338 1.00 65.75 89 ILE A C 1
ATOM 748 O O . ILE A 1 89 ? -33.866 5.661 16.320 1.00 65.75 89 ILE A O 1
ATOM 752 N N . LYS A 1 90 ? -33.714 4.652 18.317 1.00 64.81 90 LYS A N 1
ATOM 753 C CA . LYS A 1 90 ? -32.266 4.396 18.214 1.00 64.81 90 LYS A CA 1
ATOM 754 C C . LYS A 1 90 ? -31.917 3.419 17.095 1.00 64.81 90 LYS A C 1
ATOM 756 O O . LYS A 1 90 ? -30.946 3.649 16.376 1.00 64.81 90 LYS A O 1
ATOM 761 N N . LEU A 1 91 ? -32.694 2.353 16.919 1.00 63.72 91 LEU A N 1
ATOM 762 C CA . LEU A 1 91 ? -32.460 1.398 15.840 1.00 63.72 91 LEU A CA 1
ATOM 763 C C . LEU A 1 91 ? -32.717 2.043 14.469 1.00 63.72 91 LEU A C 1
ATOM 765 O O . LEU A 1 91 ? -31.871 1.952 13.583 1.00 63.72 91 LEU A O 1
ATOM 769 N N . GLN A 1 92 ? -33.831 2.768 14.324 1.00 66.75 92 GLN A N 1
ATOM 770 C CA . GLN A 1 92 ? -34.191 3.470 13.091 1.00 66.75 92 GLN A CA 1
ATOM 771 C C . GLN A 1 92 ? -33.134 4.512 12.702 1.00 66.75 92 GLN A C 1
ATOM 773 O O . GLN A 1 92 ? -32.683 4.530 11.563 1.00 66.75 92 GLN A O 1
ATOM 778 N N . SER A 1 93 ? -32.690 5.345 13.645 1.00 63.41 93 SER A N 1
ATOM 779 C CA . SER A 1 93 ? -31.641 6.346 13.395 1.00 63.41 93 SER A CA 1
ATOM 780 C C . SER A 1 93 ? -30.292 5.720 13.041 1.00 63.41 93 SER A C 1
ATOM 782 O O . SER A 1 93 ? -29.594 6.227 12.167 1.00 63.41 93 SER A O 1
ATOM 784 N N . THR A 1 94 ? -29.934 4.597 13.666 1.00 62.34 94 THR A N 1
ATOM 785 C CA . THR A 1 94 ? -28.697 3.873 13.339 1.00 62.34 94 THR A CA 1
ATOM 786 C C . THR A 1 94 ? -28.752 3.312 11.919 1.00 62.34 94 THR A C 1
ATOM 788 O O . THR A 1 94 ? -27.778 3.445 11.186 1.00 62.34 94 THR A O 1
ATOM 791 N N . VAL A 1 95 ? -29.892 2.754 11.500 1.00 63.19 95 VAL A N 1
ATOM 792 C CA . VAL A 1 95 ? -30.089 2.228 10.138 1.00 63.19 95 VAL A CA 1
ATOM 793 C C . VAL A 1 95 ? -30.162 3.351 9.096 1.00 63.19 95 VAL A C 1
ATOM 795 O O . VAL A 1 95 ? -29.539 3.227 8.047 1.00 63.19 95 VAL A O 1
ATOM 798 N N . SER A 1 96 ? -30.838 4.469 9.383 1.00 64.69 96 SER A N 1
ATOM 799 C CA . SER A 1 96 ? -30.893 5.625 8.473 1.00 64.69 96 SER A CA 1
ATOM 800 C C . SER A 1 96 ? -29.541 6.312 8.294 1.00 64.69 96 SER A C 1
ATOM 802 O O . SER A 1 96 ? -29.253 6.798 7.214 1.00 64.69 96 SER A O 1
ATOM 804 N N . ASN A 1 97 ? -28.688 6.326 9.320 1.00 58.91 97 ASN A N 1
ATOM 805 C CA . ASN A 1 97 ? -27.312 6.819 9.195 1.00 58.91 97 ASN A CA 1
ATOM 806 C C . ASN A 1 97 ? -26.383 5.828 8.467 1.00 58.91 97 ASN A C 1
ATOM 808 O O . ASN A 1 97 ? -25.203 6.126 8.280 1.00 58.91 97 ASN A O 1
ATOM 812 N N . CYS A 1 98 ? -26.886 4.639 8.114 1.00 51.97 98 CYS A N 1
ATOM 813 C CA . CYS A 1 98 ? -26.147 3.612 7.389 1.00 51.97 98 CYS A CA 1
ATOM 814 C C . CYS A 1 98 ? -26.480 3.496 5.893 1.00 51.97 98 CYS A C 1
ATOM 8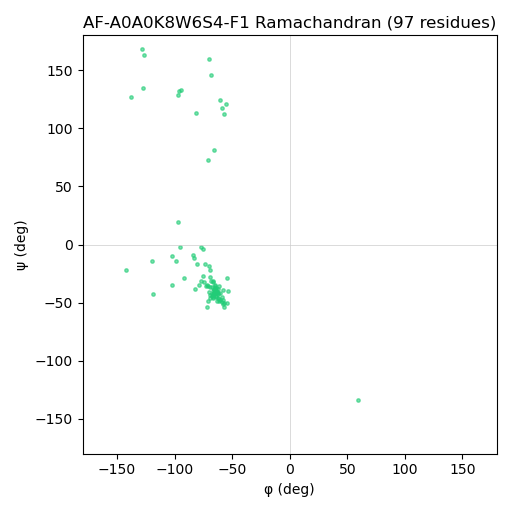16 O O . CYS A 1 98 ? -25.781 2.753 5.200 1.00 51.97 98 CYS A O 1
ATOM 818 N N . LEU A 1 99 ? -27.533 4.173 5.428 1.00 49.84 99 LEU A N 1
ATOM 819 C CA . LEU A 1 99 ? -28.030 4.207 4.046 1.00 49.84 99 LEU A CA 1
ATOM 820 C C . LEU A 1 99 ? -27.739 5.571 3.415 1.00 49.84 99 LEU A C 1
ATOM 822 O O . LEU A 1 99 ? -27.448 5.583 2.200 1.00 49.84 99 LEU A O 1
#

Foldseek 3Di:
DVVVLVVLCVPPVPDPPAALLNSLVVQLVVDDDPLNVLSVVFDSDRVCSVVSSVSSCVVPVPDCPLVVVLVVLVVVLDDPPDPDVVSVVVSVVSVVVSD

Radius of gyration: 20.56 Å; Cα contacts (8 Å, |Δi|>4): 62; chains: 1; bounding box: 59×22×40 Å

pLDDT: mean 75.6, std 13.51, range [49.38, 90.12]

Mean predicted aligned error: 12.28 Å

Organism: Bactrocera latifrons (NCBI:txid174628)

Secondary structure (DSSP, 8-state):
-HHHHHHHIIIIIS-TT--HHHHHHHHHHH--HHHHHHHHTS-SSSSHHHHHHHHHHHHHSSSHHHHHHHHHHHHTPPP--S--HHHHHHHHHHHHTT-

Sequence (99 aa):
WPSFRDMFTAMYINHPKLSQAQKLYHLRYKTKGQAGVIVKQFALNDENFNYAWEALKARYENERILVDKQVTILMNLPKIQKETSEEFIKLQSTVSNCL

Solvent-accessible surface area (backbone atoms only — not comparable to full-atom values): 5792 Å² total; per-residue (Å²): 100,68,71,57,54,54,52,46,37,64,67,45,68,70,32,90,88,56,52,42,26,55,43,36,50,52,49,42,71,74,32,61,71,74,58,22,54,59,35,64,75,44,67,86,37,57,77,35,28,62,59,39,51,49,54,49,41,70,64,56,72,71,58,52,72,61,49,51,52,47,50,50,51,64,74,60,55,79,78,84,87,61,102,42,74,68,57,53,52,52,51,52,52,55,53,61,76,66,111